Protein AF-S5SSP4-F1 (afdb_monomer_lite)

pLDDT: mean 82.33, std 16.07, range [36.72, 96.44]

Foldseek 3Di:
DDDPDPPPDPLVVLLVVLVVQLVVLVVVLVVLVVCQDDQQLCVCDPPRSVVSVVVNVVSNVVSVVVNVVSVVSNVVSVVSNVVSVVVVVVVVVVVCVVVVPD

Organism: NCBI:txid1224163

Secondary structure (DSSP, 8-state):
----------HHHHHHHHHHHHHHHHHHHHHHHH------GGGG-TT-HHHHHHHHHHHHHHHHHHHHHHHHHHHHHHHHHHHHHHHHHHHHHHHHHHHT--

Structure (mmCIF, N/CA/C/O backbone):
data_AF-S5SSP4-F1
#
_entry.id   AF-S5SSP4-F1
#
loop_
_atom_site.group_PDB
_atom_site.id
_atom_site.type_symbol
_atom_site.label_atom_id
_atom_site.label_alt_id
_atom_site.label_comp_id
_atom_site.label_asym_id
_atom_site.label_entity_id
_atom_site.label_seq_id
_atom_site.pdbx_PDB_ins_code
_atom_site.Cartn_x
_atom_site.Cartn_y
_atom_site.Cartn_z
_atom_site.occupancy
_atom_site.B_iso_or_equiv
_atom_site.auth_seq_id
_atom_site.auth_comp_id
_atom_site.auth_asym_id
_atom_site.auth_atom_id
_atom_site.pdbx_PDB_model_num
ATOM 1 N N . MET A 1 1 ? 12.824 19.858 -39.750 1.00 38.00 1 MET A N 1
ATOM 2 C CA . MET A 1 1 ? 13.352 18.502 -39.502 1.00 38.00 1 MET A CA 1
ATOM 3 C C . MET A 1 1 ? 13.206 18.273 -38.014 1.00 38.00 1 MET A C 1
ATOM 5 O O . MET A 1 1 ? 13.899 18.929 -37.253 1.00 38.00 1 MET A O 1
ATOM 9 N N . SER A 1 2 ? 12.182 17.521 -37.617 1.00 36.72 2 SER A N 1
ATOM 10 C CA . SER A 1 2 ? 11.823 17.346 -36.209 1.00 36.72 2 SER A CA 1
ATOM 11 C C . SER A 1 2 ? 12.794 16.372 -35.557 1.00 36.72 2 SER A C 1
ATOM 13 O O . SER A 1 2 ? 12.886 15.219 -35.975 1.00 36.72 2 SER A O 1
ATOM 15 N N . ASP A 1 3 ? 13.522 16.876 -34.565 1.00 42.94 3 ASP A N 1
ATOM 16 C CA . ASP A 1 3 ? 14.350 16.110 -33.644 1.00 42.94 3 ASP A CA 1
ATOM 17 C C . ASP A 1 3 ? 13.443 15.119 -32.906 1.00 42.94 3 ASP A C 1
ATOM 19 O O . ASP A 1 3 ? 12.638 15.490 -32.049 1.00 42.94 3 ASP A O 1
ATOM 23 N N . SER A 1 4 ? 13.467 13.863 -33.349 1.00 45.66 4 SER A N 1
ATOM 24 C CA . SER A 1 4 ? 12.772 12.779 -32.666 1.00 45.66 4 SER A CA 1
ATOM 25 C C . SER A 1 4 ? 13.574 12.504 -31.407 1.00 45.66 4 SER A C 1
ATOM 27 O O . SER A 1 4 ? 14.583 11.806 -31.461 1.00 45.66 4 SER A O 1
ATOM 29 N N . GLY A 1 5 ? 13.160 13.148 -30.313 1.00 40.44 5 GLY A N 1
ATOM 30 C CA . GLY A 1 5 ? 13.821 13.108 -29.018 1.00 40.44 5 GLY A CA 1
ATOM 31 C C . GLY A 1 5 ? 14.202 11.684 -28.645 1.00 40.44 5 GLY A C 1
ATOM 32 O O . GLY A 1 5 ? 13.347 10.861 -28.319 1.00 40.44 5 GLY A O 1
ATOM 33 N N . ASN A 1 6 ? 15.500 11.405 -28.718 1.00 44.12 6 ASN A N 1
ATOM 34 C CA . ASN A 1 6 ? 16.084 10.161 -28.263 1.00 44.12 6 ASN A CA 1
ATOM 35 C C . ASN A 1 6 ? 15.901 10.104 -26.742 1.00 44.12 6 ASN A C 1
ATOM 37 O O . ASN A 1 6 ? 16.694 10.675 -25.989 1.00 44.12 6 ASN A O 1
ATOM 41 N N . ILE A 1 7 ? 14.819 9.475 -26.279 1.00 51.28 7 ILE A N 1
ATOM 42 C CA . ILE A 1 7 ? 14.654 9.161 -24.865 1.00 51.28 7 ILE A CA 1
ATOM 43 C C . ILE A 1 7 ? 15.636 8.025 -24.570 1.00 51.28 7 ILE A C 1
ATOM 45 O O . ILE A 1 7 ? 15.282 6.852 -24.604 1.00 51.28 7 ILE A O 1
ATOM 49 N N . SER A 1 8 ? 16.890 8.380 -24.292 1.00 57.75 8 SER A N 1
ATOM 50 C CA . SER A 1 8 ? 17.882 7.473 -23.716 1.00 57.75 8 SER A CA 1
ATOM 51 C C . SER A 1 8 ? 17.459 7.156 -22.278 1.00 57.75 8 SER A C 1
ATOM 53 O O . SER A 1 8 ? 18.020 7.684 -21.314 1.00 57.75 8 SER A O 1
ATOM 55 N N . ILE A 1 9 ? 16.424 6.334 -22.114 1.00 59.84 9 ILE A N 1
ATOM 56 C CA . ILE A 1 9 ? 16.076 5.777 -20.813 1.00 59.84 9 ILE A CA 1
ATOM 57 C C . ILE A 1 9 ? 17.216 4.833 -20.442 1.00 59.84 9 ILE A C 1
ATOM 59 O O . ILE A 1 9 ? 17.497 3.873 -21.151 1.00 59.84 9 ILE A O 1
ATOM 63 N N . ASN A 1 10 ? 17.892 5.086 -19.321 1.00 74.38 10 ASN A N 1
ATOM 64 C CA . ASN A 1 10 ? 18.796 4.096 -18.744 1.00 74.38 10 ASN A CA 1
ATOM 65 C C . ASN A 1 10 ? 17.952 2.905 -18.257 1.00 74.38 10 ASN A C 1
ATOM 67 O O . ASN A 1 10 ? 17.501 2.881 -17.111 1.00 74.38 10 ASN A O 1
ATOM 71 N N . HIS A 1 11 ? 17.695 1.948 -19.150 1.00 74.44 11 HIS A N 1
ATOM 72 C CA . HIS A 1 11 ? 16.810 0.808 -18.915 1.00 74.44 11 HIS A CA 1
ATOM 73 C C . HIS A 1 11 ? 17.255 -0.043 -17.722 1.00 74.44 11 HIS A C 1
ATOM 75 O O . HIS A 1 11 ? 16.413 -0.537 -16.976 1.00 74.44 11 HIS A O 1
ATOM 81 N N . GLU A 1 12 ? 18.565 -0.166 -17.493 1.00 80.50 12 GLU A N 1
ATOM 82 C CA . GLU A 1 12 ? 19.103 -0.868 -16.326 1.00 80.50 12 GLU A CA 1
ATOM 83 C C . GLU A 1 12 ? 18.813 -0.106 -15.027 1.00 80.50 12 GLU A C 1
ATOM 85 O O . GLU A 1 12 ? 18.342 -0.703 -14.058 1.00 80.50 12 GLU A O 1
ATOM 90 N N . GLY A 1 13 ? 18.986 1.220 -15.027 1.00 83.56 13 GLY A N 1
ATOM 91 C CA . GLY A 1 13 ? 18.628 2.070 -13.889 1.00 83.56 13 GLY A CA 1
ATOM 92 C C . GLY A 1 13 ? 17.132 2.025 -13.563 1.00 83.56 13 GLY A C 1
ATOM 93 O O . GLY A 1 13 ? 16.754 1.859 -12.405 1.00 83.56 13 GLY A O 1
ATOM 94 N N . VAL A 1 14 ? 16.269 2.096 -14.581 1.00 86.50 14 VAL A N 1
ATOM 95 C CA . VAL A 1 14 ? 14.810 1.995 -14.399 1.00 86.50 14 VAL A CA 1
ATOM 96 C C . VAL A 1 14 ? 14.411 0.615 -13.884 1.00 86.50 14 VAL A C 1
ATOM 98 O O . VAL A 1 14 ? 13.643 0.515 -12.930 1.00 86.50 14 VAL A O 1
ATOM 101 N N . ARG A 1 15 ? 14.973 -0.458 -14.447 1.00 89.88 15 ARG A N 1
ATOM 102 C CA . ARG A 1 15 ? 14.715 -1.827 -13.987 1.00 89.88 15 ARG A CA 1
ATOM 103 C C . ARG A 1 15 ? 15.136 -2.027 -12.533 1.00 89.88 15 ARG A C 1
ATOM 105 O O . ARG A 1 15 ? 14.412 -2.667 -11.774 1.00 89.88 15 ARG A O 1
ATOM 112 N N . GLN A 1 16 ? 16.281 -1.476 -12.138 1.00 90.62 16 GLN A N 1
ATOM 113 C CA . GLN A 1 16 ? 16.751 -1.542 -10.758 1.00 90.62 16 GLN A CA 1
ATOM 114 C C . GLN A 1 16 ? 15.803 -0.804 -9.803 1.00 90.62 16 GLN A C 1
ATOM 116 O O . GLN A 1 16 ? 15.446 -1.362 -8.768 1.00 90.62 16 GLN A O 1
ATOM 121 N N . LEU A 1 17 ? 15.349 0.399 -10.163 1.00 91.38 17 LEU A N 1
ATOM 122 C CA . LEU A 1 17 ? 14.388 1.160 -9.358 1.00 91.38 17 LEU A CA 1
ATOM 123 C C . LEU A 1 17 ? 13.043 0.435 -9.218 1.00 91.38 17 LEU A C 1
ATOM 125 O O . LEU A 1 17 ? 12.490 0.382 -8.124 1.00 91.38 17 LEU A O 1
ATOM 129 N N . LEU A 1 18 ? 12.536 -0.166 -10.297 1.00 93.31 18 LEU A N 1
ATOM 130 C CA . LEU A 1 18 ? 11.285 -0.929 -10.265 1.00 93.31 18 LEU A CA 1
ATOM 131 C C . LEU A 1 18 ? 11.397 -2.179 -9.381 1.00 93.31 18 LEU A C 1
ATOM 133 O O . LEU A 1 18 ? 10.494 -2.448 -8.592 1.00 93.31 18 LEU A O 1
ATOM 137 N N . ARG A 1 19 ? 12.527 -2.900 -9.431 1.00 94.06 19 ARG A N 1
ATOM 138 C CA . ARG A 1 19 ? 12.786 -4.027 -8.514 1.00 94.06 19 ARG A CA 1
ATOM 139 C C . ARG A 1 19 ? 12.836 -3.581 -7.059 1.00 94.06 19 ARG A C 1
ATOM 141 O O . ARG A 1 19 ? 12.206 -4.202 -6.212 1.00 94.06 19 ARG A O 1
ATOM 148 N N . GLN A 1 20 ? 13.534 -2.483 -6.778 1.00 95.25 20 GLN A N 1
ATOM 149 C CA . GLN A 1 20 ? 13.589 -1.917 -5.430 1.00 95.25 20 GLN A CA 1
ATOM 150 C C . GLN A 1 20 ? 12.197 -1.509 -4.933 1.00 95.25 20 GLN A C 1
ATOM 152 O O . GLN A 1 20 ? 11.861 -1.781 -3.783 1.00 95.25 20 GLN A O 1
ATOM 157 N N . ALA A 1 21 ? 11.370 -0.906 -5.791 1.00 93.06 21 ALA A N 1
ATOM 158 C CA . ALA A 1 21 ? 9.994 -0.550 -5.454 1.00 93.06 21 ALA A CA 1
ATOM 159 C C . ALA A 1 21 ? 9.133 -1.788 -5.147 1.00 93.06 21 ALA A C 1
ATOM 161 O O . ALA A 1 21 ? 8.382 -1.777 -4.173 1.00 93.06 21 ALA A O 1
ATOM 162 N N . GLN A 1 22 ? 9.277 -2.865 -5.922 1.00 94.81 22 GLN A N 1
ATOM 163 C CA . GLN A 1 22 ? 8.581 -4.132 -5.687 1.00 94.81 22 GLN A CA 1
ATOM 164 C C . GLN A 1 22 ? 9.007 -4.786 -4.364 1.00 94.81 22 GLN A C 1
ATOM 166 O O . GLN A 1 22 ? 8.155 -5.174 -3.564 1.00 94.81 22 GLN A O 1
ATOM 171 N N . GLU A 1 23 ? 10.312 -4.874 -4.097 1.00 95.94 23 GLU A N 1
ATOM 172 C CA . GLU A 1 23 ? 10.849 -5.442 -2.854 1.00 95.94 23 GLU A CA 1
ATOM 173 C C . GLU A 1 23 ? 10.420 -4.629 -1.626 1.00 95.94 23 GLU A C 1
ATOM 175 O O . GLU A 1 23 ? 9.923 -5.194 -0.647 1.00 95.94 23 GLU A O 1
ATOM 180 N N . ALA A 1 24 ? 10.550 -3.302 -1.690 1.00 95.50 24 ALA A N 1
ATOM 181 C CA . ALA A 1 24 ? 10.117 -2.405 -0.623 1.00 95.50 24 ALA A CA 1
ATOM 182 C C . ALA A 1 24 ? 8.599 -2.482 -0.402 1.00 95.50 24 ALA A C 1
ATOM 184 O O . ALA A 1 24 ? 8.146 -2.535 0.742 1.00 95.50 24 ALA A O 1
ATOM 185 N 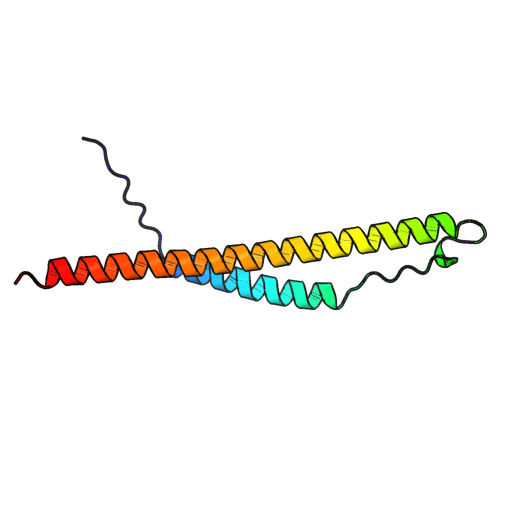N . GLY A 1 25 ? 7.813 -2.553 -1.480 1.00 95.12 25 GLY A N 1
ATOM 186 C CA . GLY A 1 25 ? 6.367 -2.750 -1.422 1.00 95.12 25 GLY A CA 1
ATOM 187 C C . GLY A 1 25 ? 5.995 -4.053 -0.715 1.00 95.12 25 GLY A C 1
ATOM 188 O O . GLY A 1 25 ? 5.168 -4.041 0.194 1.00 95.12 25 GLY A O 1
ATOM 189 N N . GLN A 1 26 ? 6.654 -5.165 -1.048 1.00 96.44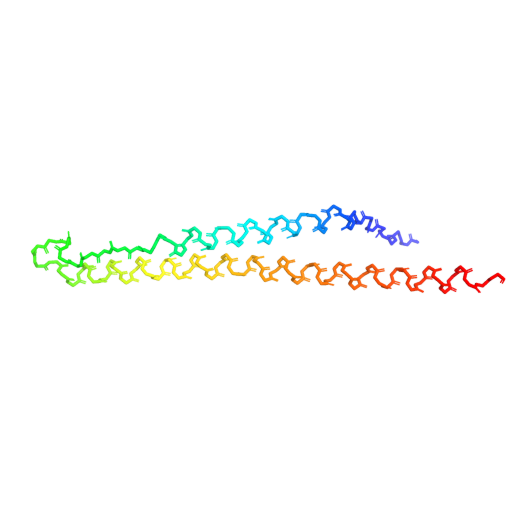 26 GLN A N 1
ATOM 190 C CA . GLN A 1 26 ? 6.390 -6.462 -0.420 1.00 96.44 26 GLN A CA 1
ATOM 191 C C . GLN A 1 26 ? 6.747 -6.475 1.076 1.00 96.44 26 GLN A C 1
ATOM 193 O O . GLN A 1 26 ? 6.009 -7.034 1.897 1.00 96.44 26 GLN A O 1
ATOM 198 N N . GLN A 1 27 ? 7.865 -5.844 1.448 1.00 96.31 27 GLN A N 1
ATOM 199 C CA . GLN A 1 27 ? 8.257 -5.675 2.851 1.00 96.31 27 GLN A CA 1
ATOM 200 C C . GLN A 1 27 ? 7.230 -4.826 3.609 1.00 96.31 27 GLN A C 1
ATOM 202 O O . GLN A 1 27 ? 6.784 -5.219 4.690 1.00 96.31 27 GLN A O 1
ATOM 207 N N . GLN A 1 28 ? 6.798 -3.710 3.018 1.00 94.81 28 GLN A N 1
ATOM 208 C CA . GLN A 1 28 ? 5.791 -2.829 3.602 1.00 94.81 28 GLN A CA 1
ATOM 209 C C . GLN A 1 28 ? 4.437 -3.527 3.748 1.00 94.81 28 GLN A C 1
ATOM 211 O O . GLN A 1 28 ? 3.796 -3.391 4.787 1.00 94.81 28 GLN A O 1
ATOM 216 N N . LEU A 1 29 ? 4.011 -4.306 2.751 1.00 94.81 29 LEU A N 1
ATOM 217 C CA . LEU A 1 29 ? 2.779 -5.091 2.813 1.00 94.81 29 LEU A CA 1
ATOM 218 C C . LEU A 1 29 ? 2.834 -6.090 3.971 1.00 94.81 29 LEU A C 1
ATOM 220 O O . LEU A 1 29 ? 1.903 -6.172 4.769 1.00 94.81 29 LEU A O 1
ATOM 224 N N . THR A 1 30 ? 3.955 -6.799 4.108 1.00 95.56 30 THR A N 1
ATOM 225 C CA . THR A 1 30 ? 4.170 -7.758 5.199 1.00 95.56 30 THR A CA 1
ATOM 226 C C . THR A 1 30 ? 4.096 -7.067 6.563 1.00 95.56 30 THR A C 1
ATOM 228 O O . THR A 1 30 ? 3.387 -7.531 7.457 1.00 95.56 30 THR A O 1
ATOM 231 N N . ALA A 1 31 ? 4.767 -5.923 6.717 1.00 94.06 31 ALA A N 1
ATOM 232 C CA . ALA A 1 31 ? 4.738 -5.141 7.951 1.00 94.06 31 ALA A CA 1
ATOM 233 C C . ALA A 1 31 ? 3.341 -4.573 8.264 1.00 94.06 31 ALA A C 1
ATOM 235 O O . ALA A 1 31 ? 2.924 -4.576 9.423 1.00 94.06 31 ALA A O 1
ATOM 236 N N . HIS A 1 32 ? 2.603 -4.118 7.247 1.00 93.31 32 HIS A N 1
ATOM 237 C CA . HIS A 1 32 ? 1.244 -3.581 7.375 1.00 93.31 32 HIS A CA 1
ATOM 238 C C . HIS A 1 32 ? 0.239 -4.657 7.797 1.00 93.31 32 HIS A C 1
ATOM 240 O O . HIS A 1 32 ? -0.605 -4.421 8.662 1.00 93.31 32 HIS A O 1
ATOM 246 N N . LEU A 1 33 ? 0.353 -5.865 7.237 1.00 92.62 33 LEU A N 1
ATOM 247 C CA . LEU A 1 33 ? -0.488 -7.008 7.603 1.00 92.62 33 LEU A CA 1
ATOM 248 C C . LEU A 1 33 ? -0.198 -7.531 9.016 1.00 92.62 33 LEU A C 1
ATOM 250 O O . LEU A 1 33 ? -1.094 -8.081 9.650 1.00 92.62 33 LEU A O 1
ATOM 254 N N . ALA A 1 34 ? 1.011 -7.323 9.542 1.00 92.62 34 ALA A N 1
ATOM 255 C CA . ALA A 1 34 ? 1.340 -7.648 10.930 1.00 92.62 34 ALA A CA 1
ATOM 256 C C . ALA A 1 34 ? 0.726 -6.664 11.950 1.00 92.62 34 ALA A C 1
ATOM 258 O O . ALA A 1 34 ? 0.643 -6.982 13.134 1.00 92.62 34 ALA A O 1
ATOM 259 N N . GLN A 1 35 ? 0.288 -5.480 11.507 1.00 88.69 35 GLN A N 1
ATOM 260 C CA . GLN A 1 35 ? -0.226 -4.395 12.352 1.00 88.69 35 GLN A CA 1
ATOM 261 C C . GLN A 1 35 ? -1.723 -4.154 12.114 1.00 88.69 35 GLN A C 1
ATOM 263 O O . GLN A 1 35 ? -2.156 -3.041 11.808 1.00 88.69 35 GLN A O 1
ATOM 268 N N . VAL A 1 36 ? -2.533 -5.208 12.235 1.00 84.81 36 VAL A N 1
ATOM 269 C CA . VAL A 1 36 ? -3.993 -5.085 12.107 1.00 84.81 36 VAL A CA 1
ATOM 270 C C . VAL A 1 36 ? -4.542 -4.222 13.252 1.00 84.81 36 VAL A C 1
ATOM 272 O O . VAL A 1 36 ? -4.257 -4.513 14.418 1.00 84.81 36 VAL A O 1
ATOM 275 N N . PRO A 1 37 ? -5.346 -3.179 12.970 1.00 84.94 37 PRO A N 1
ATOM 276 C CA . PRO A 1 37 ? -5.937 -2.359 14.012 1.00 84.94 37 PRO A CA 1
ATOM 277 C C . PRO A 1 37 ? -6.885 -3.191 14.876 1.00 84.94 37 PRO A C 1
ATOM 279 O O . PRO A 1 37 ? -7.897 -3.702 14.402 1.00 84.94 37 PRO A O 1
ATOM 282 N N . ALA A 1 38 ? -6.586 -3.285 16.167 1.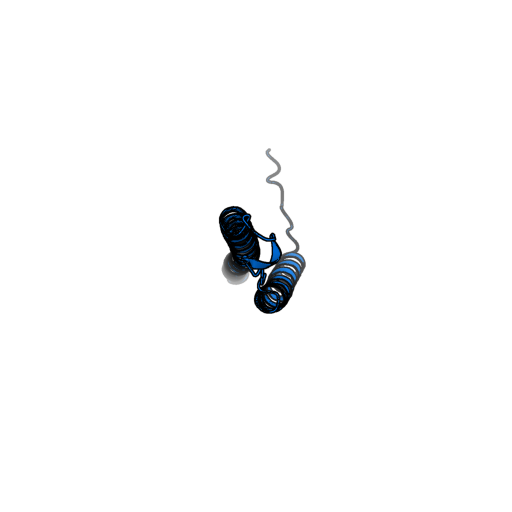00 84.31 38 ALA A N 1
ATOM 283 C CA . ALA A 1 38 ? -7.493 -3.849 17.154 1.00 84.31 38 ALA A CA 1
ATOM 284 C C . ALA A 1 38 ? -8.090 -2.708 17.984 1.00 84.31 38 ALA A C 1
ATOM 286 O O . ALA A 1 38 ? -7.406 -2.104 18.808 1.00 84.31 38 ALA A O 1
ATOM 287 N N . PHE A 1 39 ? -9.373 -2.408 17.773 1.00 85.56 39 PHE A N 1
ATOM 288 C CA . PHE A 1 39 ? -10.121 -1.479 18.618 1.00 85.56 39 PHE A CA 1
ATOM 289 C C . PHE A 1 39 ? -11.313 -2.200 19.241 1.00 85.56 39 PHE A C 1
ATOM 291 O O . PHE A 1 39 ? -12.273 -2.548 18.553 1.00 85.56 39 PHE A O 1
ATOM 298 N N . ALA A 1 40 ? -11.251 -2.438 20.551 1.00 85.38 40 ALA A N 1
ATOM 299 C CA . ALA A 1 40 ? -12.364 -3.023 21.287 1.00 85.38 40 ALA A CA 1
ATOM 300 C C . ALA A 1 40 ? -13.479 -1.971 21.443 1.00 85.38 40 ALA A C 1
ATOM 302 O O . ALA A 1 40 ? -13.218 -0.920 22.027 1.00 85.38 40 ALA A O 1
ATOM 303 N N . PRO A 1 41 ? -14.727 -2.224 21.005 1.00 81.88 41 PRO A N 1
ATOM 304 C CA . PRO A 1 41 ? -15.807 -1.239 21.116 1.00 81.88 41 PRO A CA 1
ATOM 305 C C . PRO A 1 41 ? -16.058 -0.745 22.547 1.00 81.88 41 PRO A C 1
ATOM 307 O O . PRO A 1 41 ? -16.372 0.425 22.746 1.00 81.88 41 PRO A O 1
ATOM 310 N N . ALA A 1 42 ? -15.843 -1.608 23.545 1.00 82.31 42 ALA A N 1
ATOM 311 C CA . ALA A 1 42 ? -15.947 -1.267 24.963 1.00 82.31 42 ALA A CA 1
ATOM 312 C C . ALA A 1 42 ? -14.913 -0.219 25.426 1.00 82.31 42 ALA A C 1
ATOM 314 O O . ALA A 1 42 ? -15.148 0.477 26.412 1.00 82.31 42 ALA A O 1
ATOM 315 N N . ALA A 1 43 ? -13.798 -0.059 24.703 1.00 83.12 43 ALA A N 1
ATOM 316 C CA . ALA A 1 43 ? -12.798 0.971 24.986 1.00 83.12 43 ALA A CA 1
ATOM 317 C C . ALA A 1 43 ? -13.321 2.395 24.726 1.00 83.12 43 ALA A C 1
ATOM 319 O O . ALA A 1 43 ? -12.736 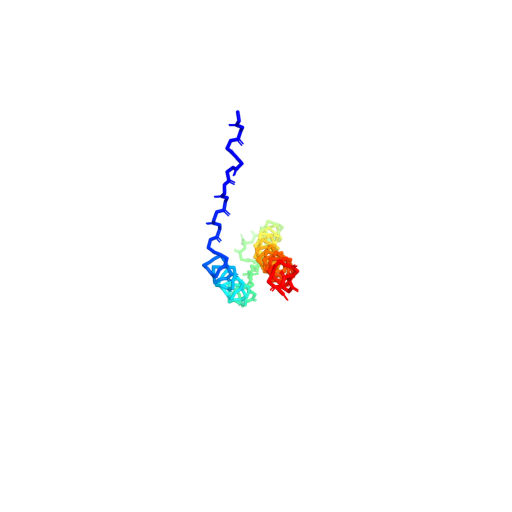3.353 25.223 1.00 83.12 43 ALA A O 1
ATOM 320 N N . ALA A 1 44 ? -14.435 2.549 23.996 1.00 82.94 44 ALA A N 1
ATOM 321 C CA . ALA A 1 44 ? -15.091 3.842 23.801 1.00 82.94 44 ALA A CA 1
ATOM 322 C C . ALA A 1 44 ? -15.794 4.369 25.069 1.00 82.94 44 ALA A C 1
ATOM 324 O O . ALA A 1 44 ? -16.155 5.542 25.117 1.00 82.94 44 ALA A O 1
ATOM 325 N N . GLY A 1 45 ? -15.964 3.530 26.097 1.00 85.62 45 GLY A N 1
ATOM 326 C CA . GLY A 1 45 ? -16.606 3.888 27.361 1.00 85.62 45 GLY A CA 1
ATOM 327 C C . GLY A 1 45 ? -18.054 3.405 27.475 1.00 85.62 45 GLY A C 1
ATOM 328 O O . GLY A 1 45 ? -18.672 2.950 26.510 1.00 85.62 45 GLY A O 1
ATOM 329 N N . ARG A 1 46 ? -18.594 3.489 28.699 1.00 81.75 46 ARG A N 1
ATOM 330 C CA . ARG A 1 46 ? -19.984 3.117 29.010 1.00 81.75 46 ARG A CA 1
ATOM 331 C C . ARG A 1 46 ? -20.939 3.969 28.161 1.00 81.75 46 ARG A C 1
ATOM 333 O O . ARG A 1 46 ? -20.747 5.173 28.068 1.00 81.75 46 ARG A O 1
ATOM 340 N N . ASP A 1 47 ? -21.916 3.321 27.529 1.00 86.50 47 ASP A N 1
ATOM 341 C CA . ASP A 1 47 ? -22.915 3.902 26.610 1.00 86.50 47 ASP A CA 1
ATOM 342 C C . ASP A 1 47 ? -22.397 4.367 25.229 1.00 86.50 47 ASP A C 1
ATOM 344 O O . ASP A 1 47 ? -23.186 4.775 24.376 1.00 86.50 47 ASP A O 1
ATOM 348 N N . PHE A 1 48 ? -21.097 4.221 24.939 1.00 88.12 48 PHE A N 1
ATOM 349 C CA . PHE A 1 48 ? -20.488 4.604 23.652 1.00 88.12 48 PHE A CA 1
ATOM 350 C C . PHE A 1 48 ? -20.151 3.418 22.741 1.00 88.12 48 PHE A C 1
ATOM 352 O O . PHE A 1 48 ? -19.465 3.578 21.734 1.00 88.12 48 PHE A O 1
ATOM 359 N N . GLU A 1 49 ? -20.656 2.222 23.035 1.00 89.88 49 GLU A N 1
ATOM 360 C CA . GLU A 1 49 ? -20.338 1.007 22.276 1.00 89.88 49 GLU A CA 1
ATOM 361 C C . GLU A 1 49 ? -20.687 1.117 20.777 1.00 89.88 49 GLU A C 1
ATOM 363 O O . GLU A 1 49 ? -19.978 0.585 19.921 1.00 89.88 49 GLU A O 1
ATOM 368 N N . SER A 1 50 ? -21.751 1.849 20.425 1.00 89.12 50 SER A N 1
ATOM 369 C CA . SER A 1 50 ? -22.105 2.136 19.026 1.00 89.12 50 SER A CA 1
ATOM 370 C C . SER A 1 50 ? -21.039 2.980 18.316 1.00 89.12 50 SER A C 1
ATOM 372 O O . SER A 1 50 ? -20.660 2.676 17.183 1.00 89.12 50 SER A O 1
ATOM 374 N N . TYR A 1 51 ? -20.499 3.996 18.992 1.00 91.12 51 TYR A N 1
ATOM 375 C CA . TYR A 1 51 ? -19.379 4.793 18.496 1.00 91.12 51 TYR A CA 1
ATOM 376 C C . TYR A 1 51 ? -18.096 3.967 18.433 1.00 91.12 51 TYR A C 1
ATOM 378 O O . TYR A 1 51 ? -17.371 4.054 17.444 1.00 91.12 51 TYR A O 1
ATOM 386 N N . GLY A 1 52 ? -17.850 3.110 19.426 1.00 90.50 52 GLY A N 1
ATOM 387 C CA . GLY A 1 52 ? -16.703 2.209 19.434 1.00 90.50 52 GLY A CA 1
ATOM 388 C C . GLY A 1 52 ? -16.697 1.241 18.250 1.00 90.50 52 GLY A C 1
ATOM 389 O O . GLY A 1 52 ? -15.666 1.074 17.600 1.00 90.50 52 GLY A O 1
ATOM 390 N N . ARG A 1 53 ? -17.859 0.679 17.893 1.00 91.25 53 ARG A N 1
ATOM 391 C CA . ARG A 1 53 ? -18.019 -0.127 16.668 1.00 91.25 53 ARG A CA 1
ATOM 392 C C . ARG A 1 53 ? -17.717 0.683 15.409 1.00 91.25 53 ARG A C 1
ATOM 394 O O . ARG A 1 53 ? -16.964 0.226 14.555 1.00 91.25 53 ARG A O 1
ATOM 401 N N . ARG A 1 54 ? -18.221 1.917 15.324 1.00 93.31 54 ARG A N 1
ATOM 402 C CA . ARG A 1 54 ? -17.967 2.802 14.177 1.00 93.31 54 ARG A CA 1
ATOM 403 C C . ARG A 1 54 ? -16.488 3.176 14.033 1.00 93.31 54 ARG A C 1
ATOM 405 O O . ARG A 1 54 ? -15.993 3.265 12.912 1.00 93.31 54 ARG A O 1
ATOM 412 N N . ILE A 1 55 ? -15.779 3.378 15.144 1.00 91.81 55 ILE A N 1
ATOM 413 C CA . ILE A 1 55 ? -14.327 3.616 15.153 1.00 91.81 55 ILE A CA 1
ATOM 414 C C . ILE A 1 55 ? -13.589 2.374 14.650 1.00 91.81 55 ILE A C 1
ATOM 416 O O . ILE A 1 55 ? -12.760 2.496 13.751 1.00 91.81 55 ILE A O 1
ATOM 420 N N . ALA A 1 56 ? -13.927 1.184 15.155 1.00 91.44 56 ALA A N 1
ATOM 421 C CA . ALA A 1 56 ? -13.333 -0.067 14.684 1.00 91.44 56 ALA A CA 1
ATOM 422 C C . ALA A 1 56 ? -13.536 -0.264 13.168 1.00 91.44 56 ALA A C 1
ATOM 424 O O . ALA A 1 56 ? -12.590 -0.564 12.443 1.00 91.44 56 ALA A O 1
ATOM 425 N N . GLU A 1 57 ? -14.740 -0.002 12.656 1.00 93.88 57 GLU A N 1
ATOM 426 C CA . GLU A 1 57 ? -15.036 -0.057 11.219 1.00 93.88 57 GLU A CA 1
ATOM 427 C C . GLU A 1 57 ? -14.246 0.969 10.394 1.00 93.88 57 GLU A C 1
ATOM 429 O O . GLU A 1 57 ? -13.866 0.695 9.254 1.00 93.88 57 GLU A O 1
ATOM 434 N N . LEU A 1 58 ? -14.028 2.179 10.918 1.00 94.62 58 LEU A N 1
ATOM 435 C CA . LEU A 1 58 ? -13.218 3.199 10.245 1.00 94.62 58 LEU A CA 1
ATOM 436 C C . LEU A 1 58 ? -11.747 2.788 10.184 1.00 94.62 58 LEU A C 1
ATOM 438 O O . LEU A 1 58 ? -11.135 2.907 9.124 1.00 94.62 58 LEU A O 1
ATOM 442 N N . LEU A 1 59 ? -11.205 2.264 11.283 1.00 94.56 59 LEU A N 1
ATOM 443 C CA . LEU A 1 59 ? -9.827 1.779 11.344 1.00 94.56 59 LEU A CA 1
ATOM 444 C C . LEU A 1 59 ? -9.605 0.602 10.390 1.00 94.56 59 LEU A C 1
ATOM 446 O O . LEU A 1 59 ? -8.634 0.612 9.637 1.00 94.56 59 LEU A O 1
ATOM 450 N N . ASN A 1 60 ? -10.542 -0.347 10.338 1.00 93.88 60 ASN A N 1
ATOM 451 C CA . ASN A 1 60 ? -10.484 -1.462 9.392 1.00 93.88 60 ASN A CA 1
ATOM 452 C C . ASN A 1 60 ? -10.511 -0.978 7.938 1.00 93.88 60 ASN A C 1
ATOM 454 O O . ASN A 1 60 ? -9.687 -1.394 7.130 1.00 93.88 60 ASN A O 1
ATOM 458 N N . ARG A 1 61 ? -11.397 -0.032 7.601 1.00 95.25 61 ARG A N 1
ATOM 459 C CA . ARG A 1 61 ? -11.447 0.545 6.247 1.00 95.25 61 ARG A CA 1
ATOM 460 C C . ARG A 1 61 ? -10.173 1.297 5.875 1.00 95.25 61 ARG A C 1
ATOM 462 O O . ARG A 1 61 ? -9.731 1.211 4.728 1.00 95.25 61 ARG A O 1
ATOM 469 N N . ALA A 1 62 ? -9.595 2.040 6.814 1.00 94.69 62 ALA A N 1
ATOM 470 C CA . ALA A 1 62 ? -8.332 2.734 6.596 1.00 94.69 62 ALA A CA 1
ATOM 471 C C . ALA A 1 62 ? -7.190 1.734 6.360 1.00 94.69 62 ALA A C 1
ATOM 473 O O . ALA A 1 62 ? -6.417 1.900 5.418 1.00 94.69 62 ALA A O 1
ATOM 474 N N . HIS A 1 63 ? -7.133 0.660 7.151 1.00 95.31 63 HIS A N 1
ATOM 475 C CA . HIS A 1 63 ? -6.149 -0.411 6.988 1.00 95.31 63 HIS A CA 1
ATOM 476 C C . HIS A 1 63 ? -6.288 -1.130 5.643 1.00 95.31 63 HIS A C 1
ATOM 478 O O . HIS A 1 63 ? -5.293 -1.273 4.931 1.00 95.31 63 HIS A O 1
ATOM 484 N N . ASP A 1 64 ? -7.511 -1.470 5.234 1.00 95.31 64 ASP A N 1
ATOM 485 C CA . ASP A 1 64 ? -7.791 -2.054 3.918 1.00 95.31 64 ASP A CA 1
ATOM 486 C C . ASP A 1 64 ? -7.377 -1.132 2.770 1.00 95.31 64 ASP A C 1
ATOM 488 O O . ASP A 1 64 ? -6.848 -1.583 1.753 1.00 95.31 64 ASP A O 1
ATOM 492 N N . THR A 1 65 ? -7.616 0.170 2.921 1.00 95.94 65 THR A N 1
ATOM 493 C CA . THR A 1 65 ? -7.209 1.168 1.925 1.00 95.94 65 THR A CA 1
ATOM 494 C C . THR A 1 65 ? -5.688 1.240 1.822 1.00 95.94 65 THR A C 1
ATOM 496 O O . THR A 1 65 ? -5.154 1.239 0.714 1.00 95.94 65 THR A O 1
ATOM 499 N N . GLY A 1 66 ? -4.989 1.223 2.962 1.00 93.38 66 GLY A N 1
ATOM 500 C CA . GLY A 1 66 ? -3.528 1.154 3.009 1.00 93.38 66 GLY A CA 1
ATOM 501 C C . GLY A 1 66 ? -2.983 -0.088 2.306 1.00 93.38 66 GLY A C 1
ATOM 502 O O . GLY A 1 66 ? -2.082 0.027 1.479 1.00 93.38 66 GLY A O 1
ATOM 503 N N . ARG A 1 67 ? -3.593 -1.256 2.546 1.00 95.62 67 ARG A N 1
ATOM 504 C CA . ARG A 1 67 ? -3.226 -2.508 1.870 1.00 95.62 67 ARG A CA 1
ATOM 505 C C . ARG A 1 67 ? -3.350 -2.387 0.351 1.00 95.62 67 ARG A C 1
ATOM 507 O O . ARG A 1 67 ? -2.382 -2.626 -0.358 1.00 95.62 67 ARG A O 1
ATOM 514 N N . ARG A 1 68 ? -4.517 -1.956 -0.144 1.00 95.69 68 ARG A N 1
ATOM 515 C CA . ARG A 1 68 ? -4.773 -1.812 -1.591 1.00 95.69 68 ARG A CA 1
ATOM 516 C C . ARG A 1 68 ? -3.807 -0.843 -2.263 1.00 95.69 68 ARG A C 1
ATOM 518 O O . ARG A 1 68 ? -3.449 -1.043 -3.420 1.00 95.69 68 ARG A O 1
ATOM 525 N N . HIS A 1 69 ? -3.410 0.213 -1.558 1.00 94.94 69 HIS A N 1
ATOM 526 C CA . HIS A 1 69 ? -2.443 1.165 -2.082 1.00 94.94 69 HIS A CA 1
ATOM 527 C C . HIS A 1 69 ? -1.069 0.517 -2.283 1.00 94.94 69 HIS A C 1
ATOM 529 O O . HIS A 1 69 ? -0.494 0.657 -3.359 1.00 94.94 69 HIS A O 1
ATOM 535 N N . VAL A 1 70 ? -0.575 -0.227 -1.288 1.00 94.75 70 VAL A N 1
ATOM 536 C CA . VAL A 1 70 ? 0.704 -0.945 -1.400 1.00 94.75 70 VAL A CA 1
ATOM 537 C C . VAL A 1 70 ? 0.638 -2.010 -2.499 1.00 94.75 70 VAL A C 1
ATOM 539 O O . VAL A 1 70 ? 1.544 -2.060 -3.327 1.00 94.75 70 VAL A O 1
ATOM 542 N N . ASP A 1 71 ? -0.455 -2.779 -2.575 1.00 95.75 71 ASP A N 1
ATOM 543 C CA . ASP A 1 71 ? -0.683 -3.757 -3.652 1.00 95.75 71 ASP A CA 1
ATOM 544 C C . ASP A 1 71 ? -0.601 -3.086 -5.038 1.00 95.75 71 ASP A C 1
ATOM 546 O O . ASP A 1 71 ? 0.119 -3.547 -5.917 1.00 95.75 71 ASP A O 1
ATOM 550 N N . SER A 1 72 ? -1.240 -1.922 -5.207 1.00 94.44 72 SER A N 1
ATOM 551 C CA . SER A 1 72 ? -1.207 -1.178 -6.478 1.00 94.44 72 SER A CA 1
ATOM 552 C C . SER A 1 72 ? 0.206 -0.730 -6.869 1.00 94.44 72 SER A C 1
ATOM 554 O O . SER A 1 72 ? 0.543 -0.716 -8.049 1.00 94.44 72 SER A O 1
ATOM 556 N N . VAL A 1 73 ? 1.045 -0.349 -5.899 1.00 94.06 73 VAL A N 1
ATOM 557 C CA . VAL A 1 73 ? 2.446 0.024 -6.165 1.00 94.06 73 VAL A CA 1
ATOM 558 C C . VAL A 1 73 ? 3.247 -1.187 -6.641 1.00 94.06 73 VAL A C 1
ATOM 560 O O . VAL A 1 73 ? 4.023 -1.061 -7.588 1.00 94.06 73 VAL A O 1
ATOM 563 N N . ILE A 1 74 ? 3.039 -2.352 -6.023 1.00 95.94 74 ILE A N 1
ATOM 564 C CA . ILE A 1 74 ? 3.677 -3.613 -6.425 1.00 95.94 74 ILE A CA 1
ATOM 565 C C . ILE A 1 74 ? 3.250 -3.989 -7.850 1.00 95.94 74 ILE A C 1
ATOM 567 O O . ILE A 1 74 ? 4.112 -4.260 -8.687 1.00 95.94 74 ILE A O 1
ATOM 571 N N . ASP A 1 75 ? 1.951 -3.934 -8.149 1.00 95.81 75 ASP A N 1
ATOM 572 C CA . ASP A 1 75 ? 1.403 -4.267 -9.470 1.00 95.81 75 ASP A CA 1
ATOM 573 C C . ASP A 1 75 ? 1.956 -3.346 -10.566 1.00 95.81 75 ASP A C 1
ATOM 575 O O . ASP A 1 75 ? 2.358 -3.806 -11.636 1.00 95.81 75 ASP A O 1
ATOM 579 N N . VAL A 1 76 ? 2.035 -2.039 -10.296 1.00 94.38 76 VAL A N 1
ATOM 580 C CA . VAL A 1 76 ? 2.612 -1.065 -11.234 1.00 94.38 76 VAL A CA 1
ATOM 581 C C . VAL A 1 76 ? 4.110 -1.297 -11.427 1.00 94.38 76 VAL A C 1
ATOM 583 O O . VAL A 1 76 ? 4.597 -1.211 -12.556 1.00 94.38 76 VAL A O 1
ATOM 586 N N . ALA A 1 77 ? 4.850 -1.615 -10.361 1.00 92.56 77 ALA A N 1
ATOM 587 C CA . ALA A 1 77 ? 6.271 -1.933 -10.466 1.00 92.56 77 ALA A CA 1
ATOM 588 C C . ALA A 1 77 ? 6.503 -3.182 -11.334 1.00 92.56 77 ALA A C 1
ATOM 590 O O . ALA A 1 77 ? 7.361 -3.157 -12.219 1.00 92.56 77 ALA A O 1
ATOM 591 N N . GLN A 1 78 ? 5.694 -4.229 -11.145 1.00 93.75 78 GLN A N 1
ATOM 592 C CA . GLN A 1 78 ? 5.744 -5.449 -11.951 1.00 93.75 78 GLN A CA 1
ATOM 593 C C . GLN A 1 78 ? 5.393 -5.175 -13.420 1.00 93.75 78 GLN A C 1
ATOM 595 O O . GLN A 1 78 ? 6.159 -5.547 -14.307 1.00 93.75 78 GLN A O 1
ATOM 600 N N . ALA A 1 79 ? 4.304 -4.450 -13.689 1.00 92.75 79 ALA A N 1
ATOM 601 C CA . ALA A 1 79 ? 3.927 -4.073 -15.052 1.00 92.75 79 ALA A CA 1
ATOM 602 C C . ALA A 1 79 ? 5.025 -3.244 -15.746 1.00 92.75 79 ALA A C 1
ATOM 604 O O . ALA A 1 79 ? 5.307 -3.433 -16.931 1.00 92.75 79 ALA A O 1
ATOM 605 N N . GLY A 1 80 ? 5.694 -2.357 -15.001 1.00 89.88 80 GLY A N 1
ATOM 606 C CA . GLY A 1 80 ? 6.846 -1.606 -15.495 1.00 89.88 80 GLY A CA 1
ATOM 607 C C . GLY A 1 80 ? 8.032 -2.506 -15.855 1.00 89.88 80 GLY A C 1
ATOM 608 O O . GLY A 1 80 ? 8.672 -2.291 -16.886 1.00 89.88 80 GLY A O 1
ATOM 609 N N . LEU A 1 81 ? 8.327 -3.527 -15.042 1.00 90.44 81 LEU A N 1
ATOM 610 C CA . LEU A 1 81 ? 9.391 -4.496 -15.332 1.00 90.44 81 LEU A CA 1
ATOM 611 C C . LEU A 1 81 ? 9.097 -5.287 -16.606 1.00 90.44 81 LEU A C 1
ATOM 613 O O . LEU A 1 81 ? 9.996 -5.456 -17.435 1.00 90.44 81 LEU A O 1
ATOM 617 N N . ASP A 1 82 ? 7.849 -5.714 -16.778 1.00 89.19 82 ASP A N 1
ATOM 618 C CA . ASP A 1 82 ? 7.403 -6.441 -17.965 1.00 89.19 82 ASP A CA 1
ATOM 619 C C . ASP A 1 82 ? 7.552 -5.565 -19.220 1.00 89.19 82 ASP A C 1
ATOM 621 O O . ASP A 1 82 ? 8.103 -6.005 -20.233 1.00 89.19 82 ASP A O 1
ATOM 625 N N . GLN A 1 83 ? 7.168 -4.285 -19.140 1.00 86.69 83 GLN A N 1
ATOM 626 C CA . GLN A 1 83 ? 7.301 -3.339 -20.250 1.00 86.69 83 GLN A CA 1
ATOM 627 C C . GLN A 1 83 ? 8.766 -3.057 -20.616 1.00 86.69 83 GLN A C 1
ATOM 629 O O . GLN A 1 83 ? 9.107 -3.036 -21.801 1.00 86.69 83 GLN A O 1
ATOM 634 N N . VAL A 1 84 ? 9.652 -2.883 -19.629 1.00 84.81 84 VAL A N 1
ATOM 635 C CA . VAL A 1 84 ? 11.097 -2.722 -19.882 1.00 84.81 84 VAL A CA 1
ATOM 636 C C . VAL A 1 84 ? 11.677 -3.974 -20.552 1.00 84.81 84 VAL A C 1
ATOM 638 O O . VAL A 1 84 ? 12.524 -3.853 -21.438 1.00 84.81 84 VAL A O 1
ATOM 641 N N . GLY A 1 85 ? 11.204 -5.167 -20.179 1.00 79.81 85 GLY A N 1
ATOM 642 C CA . GLY A 1 85 ? 11.586 -6.424 -20.825 1.00 79.81 85 GLY A CA 1
ATOM 643 C C . GLY A 1 85 ? 11.193 -6.486 -22.304 1.00 79.81 85 GLY A C 1
ATOM 644 O O . GLY A 1 85 ? 12.015 -6.864 -23.138 1.00 79.81 85 GLY A O 1
ATOM 645 N N . VAL A 1 86 ? 9.970 -6.064 -22.639 1.00 79.69 86 VAL A N 1
ATOM 646 C CA . VAL A 1 86 ? 9.481 -6.016 -24.029 1.00 79.69 86 VAL A CA 1
ATOM 647 C C . VAL A 1 86 ? 10.300 -5.048 -24.883 1.00 79.69 86 VAL A C 1
ATOM 649 O O . VAL A 1 86 ? 10.691 -5.407 -25.992 1.00 79.69 86 VAL A O 1
ATOM 652 N N . VAL A 1 87 ? 10.595 -3.846 -24.373 1.00 72.12 87 VAL A N 1
ATOM 653 C CA . VAL A 1 87 ? 11.391 -2.843 -25.108 1.00 72.12 87 VAL A CA 1
ATOM 654 C C . VAL A 1 87 ? 12.795 -3.368 -25.401 1.00 72.12 87 VAL A C 1
ATOM 656 O O . VAL A 1 87 ? 13.235 -3.314 -26.545 1.00 72.12 87 VAL A O 1
ATOM 659 N N . ARG A 1 88 ? 13.459 -3.974 -24.410 1.00 71.38 88 ARG A N 1
ATOM 660 C CA . ARG A 1 88 ? 14.783 -4.577 -24.612 1.00 71.38 88 ARG A CA 1
ATOM 661 C C . ARG A 1 88 ? 14.761 -5.687 -25.665 1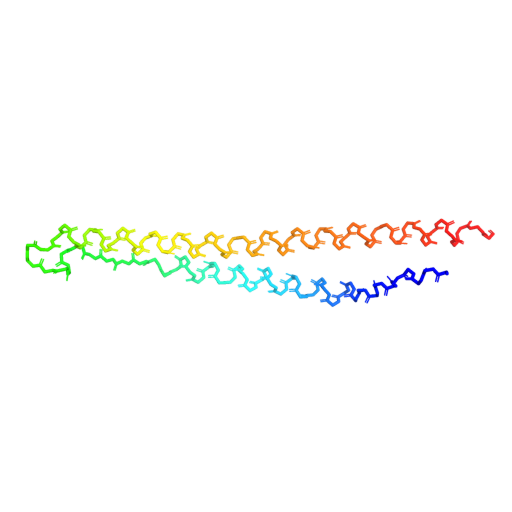.00 71.38 88 ARG A C 1
ATOM 663 O O . ARG A 1 88 ? 15.637 -5.731 -26.518 1.00 71.38 88 ARG A O 1
ATOM 670 N N . GLY A 1 89 ? 13.761 -6.569 -25.621 1.00 69.69 89 GLY A N 1
ATOM 671 C CA . GLY A 1 89 ? 13.629 -7.642 -26.610 1.00 69.69 89 GLY A CA 1
ATOM 672 C C . GLY A 1 89 ? 13.412 -7.120 -28.034 1.00 69.69 89 GLY A C 1
ATOM 673 O O . GLY A 1 89 ? 13.910 -7.717 -28.988 1.00 69.69 89 GLY A O 1
ATOM 674 N N . ALA A 1 90 ? 12.705 -5.996 -28.186 1.00 67.31 90 ALA A N 1
ATOM 675 C CA . ALA A 1 90 ? 12.560 -5.329 -29.474 1.00 67.31 90 ALA A CA 1
ATOM 676 C C . ALA A 1 90 ? 13.897 -4.745 -29.965 1.00 67.31 90 ALA A C 1
ATOM 678 O O . ALA A 1 90 ? 14.263 -4.976 -31.117 1.00 67.31 90 ALA A O 1
ATOM 679 N N . ASP A 1 91 ? 14.644 -4.056 -29.097 1.00 65.06 91 ASP A N 1
ATOM 680 C CA . ASP A 1 91 ? 15.948 -3.467 -29.437 1.00 65.06 91 ASP A CA 1
ATOM 681 C C . ASP A 1 91 ? 16.980 -4.529 -29.847 1.00 65.06 91 ASP A C 1
ATOM 683 O O . ASP A 1 91 ? 17.641 -4.377 -30.878 1.00 65.06 91 ASP A O 1
ATOM 687 N N . ASP A 1 92 ? 17.064 -5.638 -29.106 1.00 68.06 92 ASP A N 1
ATOM 688 C CA . ASP A 1 92 ? 17.952 -6.763 -29.429 1.00 68.06 92 ASP A CA 1
ATOM 689 C C . ASP A 1 92 ? 17.577 -7.380 -30.799 1.00 68.06 92 ASP A C 1
ATOM 691 O O . ASP A 1 92 ? 18.442 -7.632 -31.642 1.00 68.06 92 ASP A O 1
ATOM 695 N N . GLY A 1 93 ? 16.276 -7.533 -31.082 1.00 67.19 93 GLY A N 1
ATOM 696 C CA . GLY A 1 93 ? 15.778 -8.052 -32.361 1.00 67.19 93 GLY A CA 1
ATOM 697 C C . GLY A 1 93 ? 16.056 -7.140 -33.566 1.00 67.19 93 GLY A C 1
ATOM 698 O O . GLY A 1 93 ? 16.352 -7.631 -34.661 1.00 67.19 93 GLY A O 1
ATOM 699 N N . PHE A 1 94 ? 16.002 -5.816 -33.388 1.00 64.31 94 PHE A N 1
ATOM 700 C CA . PHE A 1 94 ? 16.400 -4.861 -34.430 1.00 64.31 94 PHE A CA 1
ATOM 701 C C . PHE A 1 94 ? 17.922 -4.832 -34.631 1.00 64.31 94 PHE A C 1
ATOM 703 O O . PHE A 1 94 ? 18.380 -4.730 -35.773 1.00 64.31 94 PHE A O 1
ATOM 710 N N . GLY A 1 95 ? 18.702 -4.968 -33.554 1.00 64.06 95 GLY A N 1
ATOM 711 C CA . GLY A 1 95 ? 20.162 -5.071 -33.602 1.00 64.06 95 GLY A CA 1
ATOM 712 C C . GLY A 1 95 ? 20.640 -6.261 -34.434 1.00 64.06 95 GLY A C 1
ATOM 713 O O . GLY A 1 95 ? 21.473 -6.087 -35.327 1.00 64.06 95 GLY A O 1
ATOM 714 N N . ASP A 1 96 ? 20.042 -7.435 -34.234 1.00 64.81 96 ASP A N 1
ATOM 715 C CA . ASP A 1 96 ? 20.358 -8.642 -35.008 1.00 64.81 96 ASP A CA 1
ATOM 716 C C . ASP A 1 96 ? 19.963 -8.513 -36.490 1.00 64.81 96 ASP A C 1
ATOM 718 O O . ASP A 1 96 ? 20.729 -8.898 -37.378 1.00 64.81 96 ASP A O 1
ATOM 722 N N . GLN A 1 97 ? 18.809 -7.908 -36.800 1.00 61.41 97 GLN A N 1
ATOM 723 C CA . GLN A 1 97 ? 18.383 -7.687 -38.192 1.00 61.41 97 GLN A CA 1
ATOM 724 C C . GLN A 1 97 ? 19.259 -6.681 -38.950 1.00 61.41 97 GLN A C 1
ATOM 726 O O . GLN A 1 97 ? 19.379 -6.766 -40.178 1.00 61.41 97 GLN A O 1
ATOM 731 N N . LEU A 1 98 ? 19.858 -5.719 -38.247 1.00 63.31 98 LEU A N 1
ATOM 732 C CA . LEU A 1 98 ? 20.760 -4.730 -38.837 1.00 63.31 98 LEU A CA 1
ATOM 733 C C . LEU A 1 98 ? 22.213 -5.231 -38.885 1.00 63.31 98 LEU A C 1
ATOM 735 O O . LEU A 1 98 ? 22.917 -4.938 -39.852 1.00 63.31 98 LEU A O 1
ATOM 739 N N . GLY A 1 99 ? 22.649 -6.025 -37.902 1.00 59.53 99 GLY A N 1
ATOM 740 C CA . GLY A 1 99 ? 23.975 -6.652 -37.850 1.00 59.53 99 GLY A CA 1
ATOM 741 C C . GLY A 1 99 ? 24.135 -7.864 -38.775 1.00 59.53 99 GLY A C 1
ATOM 742 O O . GLY A 1 99 ? 25.239 -8.122 -39.252 1.00 59.53 99 GLY A O 1
ATOM 743 N N . GLY A 1 100 ? 23.040 -8.565 -39.087 1.00 53.69 100 GLY A N 1
ATOM 744 C CA . GLY A 1 100 ? 23.006 -9.730 -39.978 1.00 53.69 100 GLY A CA 1
ATOM 745 C C . GLY A 1 100 ? 23.024 -9.426 -41.483 1.00 53.69 100 GLY A C 1
ATOM 746 O O . GLY A 1 100 ? 22.983 -10.357 -42.282 1.00 53.69 100 GLY A O 1
ATOM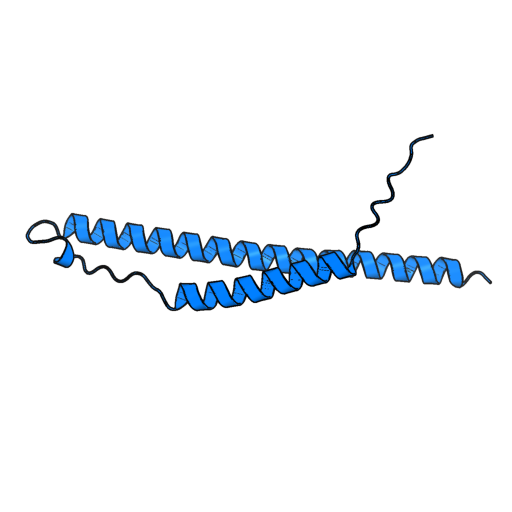 747 N N . ARG A 1 101 ? 23.087 -8.153 -41.904 1.00 52.19 101 ARG A N 1
ATOM 748 C CA . ARG A 1 101 ? 23.259 -7.750 -43.320 1.00 52.19 101 ARG A CA 1
ATOM 749 C C . ARG A 1 101 ? 24.721 -7.453 -43.681 1.00 52.19 101 ARG A C 1
ATOM 751 O O . ARG A 1 101 ? 25.012 -6.400 -44.251 1.00 52.19 101 ARG A O 1
ATOM 758 N N . ARG A 1 102 ? 25.638 -8.359 -43.349 1.00 45.53 102 ARG A N 1
ATOM 759 C CA . ARG A 1 102 ? 27.008 -8.347 -43.883 1.00 45.53 102 ARG A CA 1
ATOM 760 C C . ARG A 1 102 ? 27.253 -9.556 -44.762 1.00 45.53 102 ARG A C 1
ATOM 762 O O . ARG A 1 102 ? 26.880 -10.663 -44.327 1.00 45.53 102 ARG A O 1
#

Radius of gyration: 24.1 Å; chains: 1; bounding box: 50×28×73 Å

Sequence (102 aa):
MSDSGNISINHEGVRQLLRQAQEAGQQQLTAHLAQVPAFAPAAAGRDFESYGRRIAELLNRAHDTGRRHVDSVIDVAQAGLDQVGVVRGADDGFGDQLGGRR